Protein AF-A0A0S8BZK3-F1 (afdb_monomer)

pLDDT: mean 77.51, std 23.31, range [38.66, 98.81]

Nearest PDB structures (foldseek):
  3zpj-assembly1_A  TM=8.316E-01  e=1.221E-01  Thermococcus onnurineus NA1
  7fik-assembly1_e  TM=7.395E-01  e=6.618E-02  Xenopus laevis
  7wb4-assembly1_e  TM=7.304E-01  e=8.990E-02  Xenopus laevis
  7tdz-assembly1_a  TM=7.068E-01  e=1.048E-01  Xenopus laevis
  9hcj-assembly1_R0  TM=5.737E-01  e=2.626E-01  Dictyostelium discoideum

Sequence (171 aa):
MARPRFLVAWILGFAVAAGLSAPPVGSQDLRARTPDPAVAAATSQAIRARYEAAAKISSTAQRDKEYGTLVGYASGAGDFELAMEIAARISAAGTRDTCYARIVYQAMKLGDIAAADRAAEKISSVILRDEQFKKIGDSCPSNTTTEGAASVLGLDGGKPKGPVHRSDRER

Solvent-accessible surface area (backbone atoms only — not comparable to full-atom values): 10778 Å² total; per-residue (Å²): 140,80,88,80,92,87,87,81,88,84,86,81,87,81,90,80,77,94,72,87,74,73,74,81,86,64,80,77,71,88,68,78,83,69,73,54,68,71,57,46,52,52,49,52,50,53,50,50,56,50,49,62,56,41,69,70,47,84,51,62,69,61,26,35,54,49,37,52,50,49,25,53,53,29,23,73,69,66,40,51,68,62,15,50,58,41,28,71,70,33,80,54,62,72,60,23,30,52,39,24,54,50,38,22,54,39,23,51,74,72,65,37,54,69,57,16,52,60,27,31,72,68,29,78,52,62,70,64,22,54,55,44,50,49,54,54,57,75,69,51,81,79,80,73,70,80,76,67,73,72,72,78,68,75,80,70,82,77,73,83,79,77,86,84,82,84,74,86,81,92,131

Mean predicted aligned error: 16.24 Å

Foldseek 3Di:
DDDDDDDDDDDDDDDDDDDPPPDPPPPPPPPDPQPDVVVLVVQLVVLVVQLVVLVPDPDLVSSLVSLLVSLLSCLQSVNLVSSLVSLVPRPDLVSSLVSLLSSLVSCLVVVNLVSNLVSLVPRPDPVSSVVSVVVSVVSDPPPPPVPPPVPPPPPPDDDDDDDDDDDDDDD

Structure (mmCIF, N/CA/C/O backbone):
data_AF-A0A0S8BZK3-F1
#
_entry.id   AF-A0A0S8BZK3-F1
#
loop_
_atom_site.group_PDB
_atom_site.id
_atom_site.type_symbol
_atom_site.label_atom_id
_atom_site.label_alt_id
_atom_site.label_comp_id
_atom_site.label_asym_id
_atom_site.label_entity_id
_atom_site.label_seq_id
_atom_site.pdbx_PDB_ins_code
_atom_site.Cartn_x
_atom_site.Cartn_y
_atom_site.Cartn_z
_atom_site.occupancy
_atom_site.B_iso_or_equiv
_atom_site.auth_seq_id
_atom_site.auth_comp_id
_atom_site.auth_asym_id
_atom_site.auth_atom_id
_atom_site.pdbx_PDB_model_num
ATOM 1 N N . MET A 1 1 ? -20.163 14.407 58.711 1.00 40.81 1 MET A N 1
ATOM 2 C CA . MET A 1 1 ? -20.166 13.079 59.370 1.00 40.81 1 MET A CA 1
ATOM 3 C C . MET A 1 1 ? -20.079 12.037 58.264 1.00 40.81 1 MET A C 1
ATOM 5 O O . MET A 1 1 ? -20.777 12.217 57.285 1.00 40.81 1 MET A O 1
ATOM 9 N N . ALA A 1 2 ? -19.304 10.965 58.257 1.00 43.72 2 ALA A N 1
ATOM 10 C CA . ALA A 1 2 ? -18.112 10.499 58.954 1.00 43.72 2 ALA A CA 1
ATOM 11 C C . ALA A 1 2 ? -17.677 9.273 58.117 1.00 43.72 2 ALA A C 1
ATOM 13 O O . ALA A 1 2 ? -18.527 8.472 57.735 1.00 43.72 2 ALA A O 1
ATOM 14 N N . ARG A 1 3 ? -16.392 9.135 57.772 1.00 47.91 3 ARG A N 1
ATOM 15 C CA . ARG A 1 3 ? -15.858 7.885 57.196 1.00 47.91 3 ARG A CA 1
ATOM 16 C C . ARG A 1 3 ? -15.645 6.863 58.320 1.00 47.91 3 ARG A C 1
ATOM 18 O O . ARG A 1 3 ? -15.242 7.269 59.408 1.00 47.91 3 ARG A O 1
ATOM 25 N N . PRO A 1 4 ? -15.727 5.563 58.009 1.00 51.53 4 PRO A N 1
ATOM 26 C CA . PRO A 1 4 ? -14.621 4.654 58.340 1.00 51.53 4 PRO A CA 1
ATOM 27 C C . PRO A 1 4 ? -14.265 3.799 57.104 1.00 51.53 4 PRO A C 1
ATOM 29 O O . PRO A 1 4 ? -15.147 3.351 56.385 1.00 51.53 4 PRO A O 1
ATOM 32 N N . ARG A 1 5 ? -13.015 3.699 56.630 1.00 50.47 5 ARG A N 1
ATOM 33 C CA . ARG A 1 5 ? -11.814 3.077 57.227 1.00 50.47 5 ARG A CA 1
ATOM 34 C C . ARG A 1 5 ? -12.056 1.638 57.694 1.00 50.47 5 ARG A C 1
ATOM 36 O O . ARG A 1 5 ? -12.407 1.430 58.845 1.00 50.47 5 ARG A O 1
ATOM 43 N N . PHE A 1 6 ? -11.735 0.676 56.827 1.00 48.28 6 PHE A N 1
ATOM 44 C CA . PHE A 1 6 ? -11.241 -0.630 57.255 1.00 48.28 6 PHE A CA 1
ATOM 45 C C . PHE A 1 6 ? -9.877 -0.893 56.623 1.00 48.28 6 PHE A C 1
ATOM 47 O O . PHE A 1 6 ? -9.682 -0.783 55.415 1.00 48.28 6 PHE A O 1
ATOM 54 N N . LEU A 1 7 ? -8.940 -1.169 57.517 1.00 45.16 7 LEU A N 1
ATOM 55 C CA . LEU A 1 7 ? -7.556 -1.542 57.323 1.00 45.16 7 LEU A CA 1
ATOM 56 C C . LEU A 1 7 ? -7.446 -2.916 57.971 1.00 45.16 7 LEU A C 1
ATOM 58 O O . LEU A 1 7 ? -7.642 -2.987 59.176 1.00 45.16 7 LEU A O 1
ATOM 62 N N . VAL A 1 8 ? -7.157 -3.970 57.209 1.00 45.72 8 VAL A N 1
ATOM 63 C CA . VAL A 1 8 ? -6.516 -5.188 57.726 1.00 45.72 8 VAL A CA 1
ATOM 64 C C . VAL A 1 8 ? -5.674 -5.774 56.597 1.00 45.72 8 VAL A C 1
ATOM 66 O O . VAL A 1 8 ? -6.187 -6.295 55.612 1.00 45.72 8 VAL A O 1
ATOM 69 N N . ALA A 1 9 ? -4.363 -5.633 56.755 1.00 47.22 9 ALA A N 1
ATOM 70 C CA . ALA A 1 9 ? -3.359 -6.446 56.095 1.00 47.22 9 ALA A CA 1
ATOM 71 C C . ALA A 1 9 ? -3.335 -7.834 56.743 1.00 47.22 9 ALA A C 1
ATOM 73 O O . ALA A 1 9 ? -3.475 -7.897 57.958 1.00 47.22 9 ALA A O 1
ATOM 74 N N . TRP A 1 10 ? -3.059 -8.896 55.984 1.00 40.00 10 TRP A N 1
ATOM 75 C CA . TRP A 1 10 ? -2.214 -9.995 56.459 1.00 40.00 10 TRP A CA 1
ATOM 76 C C . TRP A 1 10 ? -1.460 -10.634 55.292 1.00 40.00 10 TRP A C 1
ATOM 78 O O . TRP A 1 10 ? -1.967 -10.802 54.186 1.00 40.00 10 TRP A O 1
ATOM 88 N N . ILE A 1 11 ? -0.199 -10.899 55.598 1.00 53.62 11 ILE A N 1
ATOM 89 C CA . ILE A 1 11 ? 0.894 -11.396 54.775 1.00 53.62 11 ILE A CA 1
ATOM 90 C C . ILE A 1 11 ? 0.790 -12.921 54.693 1.00 53.62 11 ILE A C 1
ATOM 92 O O . ILE A 1 11 ? 0.549 -13.560 55.715 1.00 53.62 11 ILE A O 1
ATOM 96 N N . LEU A 1 12 ? 1.098 -13.512 53.537 1.00 48.78 12 LEU A N 1
ATOM 97 C CA . LEU A 1 12 ? 1.715 -14.837 53.519 1.00 48.78 12 LEU A CA 1
ATOM 98 C C . LEU A 1 12 ? 2.740 -14.916 52.388 1.00 48.78 12 LEU A C 1
ATOM 100 O O . LEU A 1 12 ? 2.406 -14.850 51.207 1.00 48.78 12 LEU A O 1
ATOM 104 N N . GLY A 1 13 ? 4.006 -15.001 52.785 1.00 42.34 13 GLY A N 1
ATOM 105 C CA . GLY A 1 13 ? 5.108 -15.293 51.889 1.00 42.34 13 GLY A CA 1
ATOM 106 C C . GLY A 1 13 ? 5.123 -16.766 51.495 1.00 42.34 13 GLY A C 1
ATOM 107 O O . GLY A 1 13 ? 4.784 -17.640 52.288 1.00 42.34 13 GLY A O 1
ATOM 108 N N . PHE A 1 14 ? 5.598 -17.021 50.282 1.00 38.66 14 PHE A N 1
ATOM 109 C CA . PHE A 1 14 ? 6.211 -18.287 49.914 1.00 38.66 14 PHE A CA 1
ATOM 110 C C . PHE A 1 14 ? 7.503 -17.969 49.164 1.00 38.66 14 PHE A C 1
ATOM 112 O O . PHE A 1 14 ? 7.490 -17.490 48.033 1.00 38.66 14 PHE A O 1
ATOM 119 N N . ALA A 1 15 ? 8.623 -18.193 49.844 1.00 46.16 15 ALA A N 1
ATOM 120 C CA . ALA A 1 15 ? 9.924 -18.342 49.221 1.00 46.16 15 ALA A CA 1
ATOM 121 C C . ALA A 1 15 ? 10.088 -19.822 48.867 1.00 46.16 15 ALA A C 1
ATOM 123 O O . ALA A 1 15 ? 10.085 -20.649 49.775 1.00 46.16 15 ALA A O 1
ATOM 124 N N . VAL A 1 16 ? 10.250 -20.159 47.585 1.00 44.09 16 VAL A N 1
ATOM 125 C CA . VAL A 1 16 ? 10.751 -21.475 47.166 1.00 44.09 16 VAL A CA 1
ATOM 126 C C . VAL A 1 16 ? 11.687 -21.334 45.965 1.00 44.09 16 VAL A C 1
ATOM 128 O O . VAL A 1 16 ? 11.317 -20.818 44.916 1.00 44.09 16 VAL A O 1
ATOM 131 N N . ALA A 1 17 ? 12.883 -21.873 46.198 1.00 39.50 17 ALA A N 1
ATOM 132 C CA . ALA A 1 17 ? 13.856 -22.451 45.279 1.00 39.50 17 ALA A CA 1
ATOM 133 C C . ALA A 1 17 ? 14.549 -21.545 44.251 1.00 39.50 17 ALA A C 1
ATOM 135 O O . ALA A 1 17 ? 14.088 -21.300 43.139 1.00 39.50 17 ALA A O 1
ATOM 136 N N . ALA A 1 18 ? 15.788 -21.210 44.615 1.00 49.06 18 ALA A N 1
ATOM 137 C CA . ALA A 1 18 ? 16.891 -21.071 43.684 1.00 49.06 18 ALA A CA 1
ATOM 138 C C . ALA A 1 18 ? 16.928 -22.259 42.706 1.00 49.06 18 ALA A C 1
ATOM 140 O O . ALA A 1 18 ? 17.015 -23.419 43.106 1.00 49.06 18 ALA A O 1
ATOM 141 N N . GLY A 1 19 ? 16.874 -21.932 41.421 1.00 42.25 19 GLY A N 1
ATOM 142 C CA . GLY A 1 19 ? 16.958 -22.876 40.316 1.00 42.25 19 GLY A CA 1
ATOM 143 C C . GLY A 1 19 ? 17.076 -22.144 38.985 1.00 42.25 19 GLY A C 1
ATOM 144 O O . GLY A 1 19 ? 16.451 -22.547 38.011 1.00 42.25 19 GLY A O 1
ATOM 145 N N . LEU A 1 20 ? 17.839 -21.041 38.934 1.00 39.66 20 LEU A N 1
ATOM 146 C CA . LEU A 1 20 ? 18.256 -20.449 37.662 1.00 39.66 20 LEU A CA 1
ATOM 147 C C . LEU A 1 20 ? 19.293 -21.385 37.026 1.00 39.66 20 LEU A C 1
ATOM 149 O O . LEU A 1 20 ? 20.500 -21.180 37.126 1.00 39.66 20 LEU A O 1
ATOM 153 N N . SER A 1 21 ? 18.807 -22.439 36.374 1.00 44.31 21 SER A N 1
ATOM 154 C CA . SER A 1 21 ? 19.530 -23.021 35.253 1.00 44.31 21 SER A CA 1
ATOM 155 C C . SER A 1 21 ? 19.531 -21.954 34.162 1.00 44.31 21 SER A C 1
ATOM 157 O O . SER A 1 21 ? 18.500 -21.663 33.556 1.00 44.31 21 SER A O 1
ATOM 159 N N . ALA A 1 22 ? 20.670 -21.284 33.999 1.00 47.94 22 ALA A N 1
ATOM 160 C CA . ALA A 1 22 ? 20.896 -20.417 32.859 1.00 47.94 22 ALA A CA 1
ATOM 161 C C . ALA A 1 22 ? 20.701 -21.261 31.587 1.00 47.94 22 ALA A C 1
ATOM 163 O O . ALA A 1 22 ? 21.366 -22.296 31.461 1.00 47.94 22 ALA A O 1
ATOM 164 N N . PRO A 1 23 ? 19.819 -20.874 30.646 1.00 51.47 23 PRO A N 1
ATOM 165 C CA . PRO A 1 23 ? 19.847 -21.504 29.339 1.00 51.47 23 PRO A CA 1
ATOM 166 C C . PRO A 1 23 ? 21.239 -21.251 28.745 1.00 51.47 23 PRO A C 1
ATOM 168 O O . PRO A 1 23 ? 21.795 -20.164 28.955 1.00 51.47 23 PRO A O 1
ATOM 171 N N . PRO A 1 24 ? 21.835 -22.224 28.034 1.00 46.38 24 PRO A N 1
ATOM 172 C CA . PRO A 1 24 ? 23.081 -21.971 27.340 1.00 46.38 24 PRO A CA 1
ATOM 173 C C . PRO A 1 24 ? 22.866 -20.740 26.464 1.00 46.38 24 PRO A C 1
ATOM 175 O O . PRO A 1 24 ? 21.901 -20.673 25.699 1.00 46.38 24 PRO A O 1
ATOM 178 N N . VAL A 1 25 ? 23.750 -19.754 26.621 1.00 53.88 25 VAL A N 1
ATOM 179 C CA . VAL A 1 25 ? 23.914 -18.643 25.687 1.00 53.88 25 VAL A CA 1
ATOM 180 C C . VAL A 1 25 ? 24.397 -19.272 24.383 1.00 53.88 25 VAL A C 1
ATOM 182 O O . VAL A 1 25 ? 25.583 -19.315 24.075 1.00 53.88 25 VAL A O 1
ATOM 185 N N . GLY A 1 26 ? 23.452 -19.874 23.665 1.00 43.81 26 GLY A N 1
ATOM 186 C CA . GLY A 1 26 ? 23.592 -20.249 22.280 1.00 43.81 26 GLY A CA 1
ATOM 187 C C . GLY A 1 26 ? 23.663 -18.944 21.523 1.00 43.81 26 GLY A C 1
ATOM 188 O O . GLY A 1 26 ? 22.729 -18.143 21.581 1.00 43.81 26 GLY A O 1
ATOM 189 N N . SER A 1 27 ? 24.814 -18.713 20.904 1.00 47.38 27 SER A N 1
ATOM 190 C CA . SER A 1 27 ? 25.098 -17.626 19.983 1.00 47.38 27 SER A CA 1
ATOM 191 C C . SER A 1 27 ? 23.849 -17.305 19.170 1.00 47.38 27 SER A C 1
ATOM 193 O O . SER A 1 27 ? 23.454 -18.094 18.312 1.00 47.38 27 SER A O 1
ATOM 195 N N . GLN A 1 28 ? 23.184 -16.190 19.491 1.00 44.34 28 GLN A N 1
ATOM 196 C CA . GLN A 1 28 ? 22.074 -15.712 18.683 1.00 44.34 28 GLN A CA 1
ATOM 197 C C . GLN A 1 28 ? 22.666 -15.291 17.349 1.00 44.34 28 GLN A C 1
ATOM 199 O O . GLN A 1 28 ? 23.209 -14.199 17.190 1.00 44.34 28 GLN A O 1
ATOM 204 N N . ASP A 1 29 ? 22.605 -16.231 16.419 1.00 40.50 29 ASP A N 1
ATOM 205 C CA . ASP A 1 29 ? 22.745 -16.011 15.002 1.00 40.50 29 ASP A CA 1
ATOM 206 C C . ASP A 1 29 ? 21.752 -14.895 14.641 1.00 40.50 29 ASP A C 1
ATOM 208 O O . ASP A 1 29 ? 20.536 -15.077 14.661 1.00 40.50 29 ASP A O 1
ATOM 212 N N . LEU A 1 30 ? 22.273 -13.693 14.382 1.00 45.56 30 LEU A N 1
ATOM 213 C CA . LEU A 1 30 ? 21.538 -12.506 13.923 1.00 45.56 30 LEU A CA 1
ATOM 214 C C . LEU A 1 30 ? 20.988 -12.691 12.491 1.00 45.56 30 LEU A C 1
ATOM 216 O O . LEU A 1 30 ? 20.746 -11.723 11.769 1.00 45.56 30 LEU A O 1
ATOM 220 N N . ARG A 1 31 ? 20.791 -13.936 12.053 1.00 45.31 31 ARG A N 1
ATOM 221 C CA . ARG A 1 31 ? 20.152 -14.290 10.795 1.00 45.31 31 ARG A CA 1
ATOM 222 C C . ARG A 1 31 ? 18.641 -14.268 10.968 1.00 45.31 31 ARG A C 1
ATOM 224 O O . ARG A 1 31 ? 18.059 -15.141 11.597 1.00 45.31 31 ARG A O 1
ATOM 231 N N . ALA A 1 32 ? 18.032 -13.249 10.364 1.00 53.22 32 ALA A N 1
ATOM 232 C CA . ALA A 1 32 ? 16.654 -13.251 9.883 1.00 53.22 32 ALA A CA 1
ATOM 233 C C . ALA A 1 32 ? 15.642 -13.892 10.846 1.00 53.22 32 ALA A C 1
ATOM 235 O O . ALA A 1 32 ? 15.017 -14.903 10.531 1.00 53.22 32 ALA A O 1
ATOM 236 N N . ARG A 1 33 ? 15.444 -13.285 12.023 1.00 51.66 33 ARG A N 1
ATOM 237 C CA . ARG A 1 33 ? 14.284 -13.612 12.853 1.00 51.66 33 ARG A CA 1
ATOM 238 C C . ARG A 1 33 ? 13.041 -13.107 12.127 1.00 51.66 33 ARG A C 1
ATOM 240 O O . ARG A 1 33 ? 12.623 -11.966 12.316 1.00 51.66 33 ARG A O 1
ATOM 247 N N . THR A 1 34 ? 12.491 -13.942 11.251 1.00 59.16 34 THR A N 1
ATOM 248 C CA . THR A 1 34 ? 11.142 -13.760 10.724 1.00 59.16 34 THR A CA 1
ATOM 249 C C . THR A 1 34 ? 10.211 -13.559 11.919 1.00 59.16 34 THR A C 1
ATOM 251 O O . THR A 1 34 ? 10.342 -14.305 12.900 1.00 59.16 34 THR A O 1
ATOM 254 N N . PRO A 1 35 ? 9.325 -12.545 11.898 1.00 63.84 35 PRO A N 1
ATOM 255 C CA . PRO A 1 35 ? 8.347 -12.365 12.958 1.00 63.84 35 PRO A CA 1
ATOM 256 C C . PRO A 1 35 ? 7.614 -13.683 13.190 1.00 63.84 35 PRO A C 1
ATOM 258 O O . PRO A 1 35 ? 7.277 -14.377 12.230 1.00 63.84 35 PRO A O 1
ATOM 261 N N . ASP A 1 36 ? 7.393 -14.032 14.456 1.00 75.62 36 ASP A N 1
ATOM 262 C CA . ASP A 1 36 ? 6.535 -15.162 14.799 1.00 75.62 36 ASP A CA 1
ATOM 263 C C . ASP A 1 36 ? 5.203 -14.996 14.037 1.00 75.62 36 ASP A C 1
ATOM 265 O O . ASP A 1 36 ? 4.620 -13.905 14.088 1.00 75.62 36 ASP A O 1
ATOM 269 N N . PRO A 1 37 ? 4.729 -16.016 13.299 1.00 76.06 37 PRO A N 1
ATOM 270 C CA . PRO A 1 37 ? 3.507 -15.906 12.505 1.00 76.06 37 PRO A CA 1
ATOM 271 C C . PRO A 1 37 ? 2.299 -15.455 13.339 1.00 76.06 37 PRO A C 1
ATOM 273 O O . PRO A 1 37 ? 1.437 -14.739 12.824 1.00 76.06 37 PRO A O 1
ATOM 276 N N . ALA A 1 38 ? 2.252 -15.784 14.635 1.00 73.75 38 ALA A N 1
ATOM 277 C CA . ALA A 1 38 ? 1.213 -15.296 15.539 1.00 73.75 38 ALA A CA 1
ATOM 278 C C . ALA A 1 38 ? 1.311 -13.777 15.774 1.00 73.75 38 ALA A C 1
ATOM 280 O O . ALA A 1 38 ? 0.294 -13.083 15.817 1.00 73.75 38 ALA A O 1
ATOM 281 N N . VAL A 1 39 ? 2.530 -13.239 15.871 1.00 76.69 39 VAL A N 1
ATOM 282 C CA . VAL A 1 39 ? 2.781 -11.795 16.013 1.00 76.69 39 VAL A CA 1
ATOM 283 C C . VAL A 1 39 ? 2.451 -11.057 14.715 1.00 76.69 39 VAL A C 1
ATOM 285 O O . VAL A 1 39 ? 1.851 -9.982 14.766 1.00 76.69 39 VAL A O 1
ATOM 288 N N . ALA A 1 40 ? 2.776 -11.637 13.556 1.00 80.00 40 ALA A N 1
ATOM 289 C CA . ALA A 1 40 ? 2.399 -11.079 12.257 1.00 80.00 40 ALA A CA 1
ATOM 290 C C . ALA A 1 40 ? 0.868 -10.999 12.107 1.00 80.00 40 ALA A C 1
ATOM 292 O O . ALA A 1 40 ? 0.335 -9.926 11.830 1.00 80.00 40 ALA A O 1
ATOM 293 N N . ALA A 1 41 ? 0.147 -12.085 12.410 1.00 80.69 41 ALA A N 1
ATOM 294 C CA . ALA A 1 41 ? -1.316 -12.115 12.350 1.00 80.69 41 ALA A CA 1
ATOM 295 C C . ALA A 1 41 ? -1.975 -11.108 13.313 1.00 80.69 41 ALA A C 1
ATOM 297 O O . ALA A 1 41 ? -2.888 -10.377 12.918 1.00 80.69 41 ALA A O 1
ATOM 298 N N . ALA A 1 42 ? -1.485 -11.015 14.554 1.00 82.88 42 ALA A N 1
ATOM 299 C CA . ALA A 1 42 ? -1.964 -10.027 15.523 1.00 82.88 42 ALA A CA 1
ATOM 300 C C . ALA A 1 42 ? -1.708 -8.585 15.048 1.00 82.88 42 ALA A C 1
ATOM 302 O O . ALA A 1 42 ? -2.558 -7.708 15.222 1.00 82.88 42 ALA A O 1
ATOM 303 N N . THR A 1 43 ? -0.566 -8.347 14.397 1.00 90.44 43 THR A N 1
ATOM 304 C CA . THR A 1 43 ? -0.224 -7.043 13.815 1.00 90.44 43 THR A CA 1
ATOM 305 C C . THR A 1 43 ? -1.186 -6.679 12.685 1.00 90.44 43 THR A C 1
ATOM 307 O O . THR A 1 43 ? -1.765 -5.591 12.704 1.00 90.44 43 THR A O 1
ATOM 310 N N . SER A 1 44 ? -1.441 -7.595 11.748 1.00 91.50 44 SER A N 1
ATOM 311 C CA . SER A 1 44 ? -2.405 -7.387 10.659 1.00 91.50 44 SER A CA 1
ATOM 312 C C . SER A 1 44 ? -3.820 -7.131 11.178 1.00 91.50 44 SER A C 1
ATOM 314 O O . SER A 1 44 ? -4.510 -6.232 10.692 1.00 91.50 44 SER A O 1
ATOM 316 N N . GLN A 1 45 ? -4.249 -7.855 12.215 1.00 94.06 45 GLN A N 1
ATOM 317 C CA . GLN A 1 45 ? -5.551 -7.636 12.846 1.00 94.06 45 GLN A CA 1
ATOM 318 C C . GLN A 1 45 ? -5.655 -6.242 13.482 1.00 94.06 45 GLN A C 1
ATOM 320 O O . GLN A 1 45 ? -6.659 -5.551 13.291 1.00 94.06 45 GLN A O 1
ATOM 325 N N . ALA A 1 46 ? -4.615 -5.793 14.189 1.00 96.12 46 ALA A N 1
ATOM 326 C CA . ALA A 1 46 ? -4.577 -4.452 14.770 1.00 96.12 46 ALA A CA 1
ATOM 327 C C . ALA A 1 46 ? -4.626 -3.353 13.692 1.00 96.12 46 ALA A C 1
ATOM 329 O O . ALA A 1 46 ? -5.332 -2.352 13.852 1.00 96.12 46 ALA A O 1
ATOM 330 N N . ILE A 1 47 ? -3.931 -3.554 12.568 1.00 97.12 47 ILE A N 1
ATOM 331 C CA . ILE A 1 47 ? -3.966 -2.633 11.423 1.00 97.12 47 ILE A CA 1
ATOM 332 C C . ILE A 1 47 ? -5.373 -2.575 10.817 1.00 97.12 47 ILE A C 1
ATOM 334 O O . ILE A 1 47 ? -5.867 -1.477 10.563 1.00 97.12 47 ILE A O 1
ATOM 338 N N . ARG A 1 48 ? -6.053 -3.717 10.643 1.00 97.56 48 ARG A N 1
ATOM 339 C CA . ARG A 1 48 ? -7.438 -3.762 10.133 1.00 97.56 48 ARG A CA 1
ATOM 340 C C . ARG A 1 48 ? -8.414 -3.013 11.039 1.00 97.56 48 ARG A C 1
ATOM 342 O O . ARG A 1 48 ? -9.183 -2.191 10.549 1.00 97.56 48 ARG A O 1
ATOM 349 N N . ALA A 1 49 ? -8.321 -3.205 12.353 1.00 96.94 49 ALA A N 1
ATOM 350 C CA . ALA A 1 49 ? -9.152 -2.465 13.304 1.00 96.94 49 ALA A CA 1
ATOM 351 C C . ALA A 1 49 ? -8.933 -0.943 13.194 1.00 96.94 49 ALA A C 1
ATOM 353 O O . ALA A 1 49 ? -9.883 -0.155 13.221 1.00 96.94 49 ALA A O 1
ATOM 354 N N . ARG A 1 50 ? -7.679 -0.508 13.012 1.00 97.56 50 ARG A N 1
ATOM 355 C CA . ARG A 1 50 ? -7.357 0.912 12.814 1.00 97.56 50 ARG A CA 1
ATOM 356 C C . ARG A 1 50 ? -7.824 1.434 11.453 1.00 97.56 50 ARG A C 1
ATOM 358 O O . ARG A 1 50 ? -8.286 2.569 11.379 1.00 97.56 50 ARG A O 1
ATOM 365 N N . TYR A 1 51 ? -7.765 0.617 10.405 1.00 97.75 51 TYR A N 1
ATOM 366 C CA . TYR A 1 51 ? -8.330 0.937 9.094 1.00 97.75 51 TYR A CA 1
ATOM 367 C C . TYR A 1 51 ? -9.849 1.174 9.169 1.00 97.75 51 TYR A C 1
ATOM 369 O O . TYR A 1 51 ? -10.335 2.185 8.656 1.00 97.75 51 TYR A O 1
ATOM 377 N N . GLU A 1 52 ? -10.593 0.322 9.877 1.00 97.62 52 GLU A N 1
ATOM 378 C CA . GLU A 1 52 ? -12.036 0.503 10.096 1.00 97.62 52 GLU A CA 1
ATOM 379 C C . GLU A 1 52 ? -12.358 1.780 10.885 1.00 97.62 52 GLU A C 1
ATOM 381 O O . GLU A 1 52 ? -13.340 2.469 10.598 1.00 97.62 52 GLU A O 1
ATOM 386 N N . ALA A 1 53 ? -11.526 2.131 11.869 1.00 97.19 53 ALA A N 1
ATOM 387 C CA . ALA A 1 53 ? -11.656 3.394 12.589 1.00 97.19 53 ALA A CA 1
ATOM 388 C C . ALA A 1 53 ? -11.369 4.598 11.674 1.00 97.19 53 ALA A C 1
ATOM 390 O O . ALA A 1 53 ? -12.137 5.562 11.664 1.00 97.19 53 ALA A O 1
ATOM 391 N N . ALA A 1 54 ? -10.312 4.524 10.862 1.00 97.12 54 ALA A N 1
ATOM 392 C CA . ALA A 1 54 ? -9.940 5.564 9.906 1.00 97.12 54 ALA A CA 1
ATOM 393 C C . ALA A 1 54 ? -11.021 5.789 8.837 1.00 97.12 54 ALA A C 1
ATOM 395 O O . ALA A 1 54 ? -11.267 6.928 8.442 1.00 97.12 54 ALA A O 1
ATOM 396 N N . ALA A 1 55 ? -11.732 4.737 8.419 1.00 96.88 55 ALA A N 1
ATOM 397 C CA . ALA A 1 55 ? -12.838 4.840 7.466 1.00 96.88 55 ALA A CA 1
ATOM 398 C C . ALA A 1 55 ? -13.992 5.741 7.950 1.00 96.88 55 ALA A C 1
ATOM 400 O O . ALA A 1 55 ? -14.742 6.265 7.128 1.00 96.88 55 ALA A O 1
ATOM 401 N N . LYS A 1 56 ? -14.108 5.971 9.265 1.00 97.50 56 LYS A N 1
ATOM 402 C CA . LYS A 1 56 ? -15.119 6.852 9.875 1.00 97.50 56 LYS A CA 1
ATOM 403 C C . LYS A 1 56 ? -14.709 8.332 9.884 1.00 97.50 56 LYS A C 1
ATOM 405 O O . LYS A 1 56 ? -15.508 9.178 10.279 1.00 97.50 56 LYS A O 1
ATOM 410 N N . ILE A 1 57 ? -13.483 8.668 9.467 1.00 97.50 57 ILE A N 1
ATOM 411 C CA . ILE A 1 57 ? -13.012 10.055 9.365 1.00 97.50 57 ILE A CA 1
ATOM 412 C C . ILE A 1 57 ? -13.757 10.761 8.222 1.00 97.50 57 ILE A C 1
ATOM 414 O O . ILE A 1 57 ? -13.721 10.320 7.072 1.00 97.50 57 ILE A O 1
ATOM 418 N N . SER A 1 58 ? -14.402 11.888 8.538 1.00 97.50 58 SER A N 1
ATOM 419 C CA . SER A 1 58 ? -15.211 12.662 7.585 1.00 97.50 58 SER A CA 1
ATOM 420 C C . SER A 1 58 ? -14.374 13.394 6.535 1.00 97.50 58 SER A C 1
ATOM 422 O O . SER A 1 58 ? -14.750 13.456 5.367 1.00 97.50 58 SER A O 1
ATOM 424 N N . SER A 1 59 ? -13.223 13.940 6.933 1.00 97.94 59 SER A N 1
ATOM 425 C CA . SER A 1 59 ? -12.308 14.611 6.012 1.00 97.94 59 SER A CA 1
ATOM 426 C C . SER A 1 59 ? -11.563 13.591 5.155 1.00 97.94 59 SER A C 1
ATOM 428 O O . SER A 1 59 ? -10.726 12.843 5.660 1.00 97.94 59 SER A O 1
ATOM 430 N N . THR A 1 60 ? -11.810 13.611 3.845 1.00 97.19 60 THR A N 1
ATOM 431 C CA . THR A 1 60 ? -11.121 12.750 2.872 1.00 97.19 60 THR A CA 1
ATOM 432 C C . THR A 1 60 ? -9.603 12.897 2.942 1.00 97.19 60 THR A C 1
ATOM 434 O O . THR A 1 60 ? -8.902 11.895 2.978 1.00 97.19 60 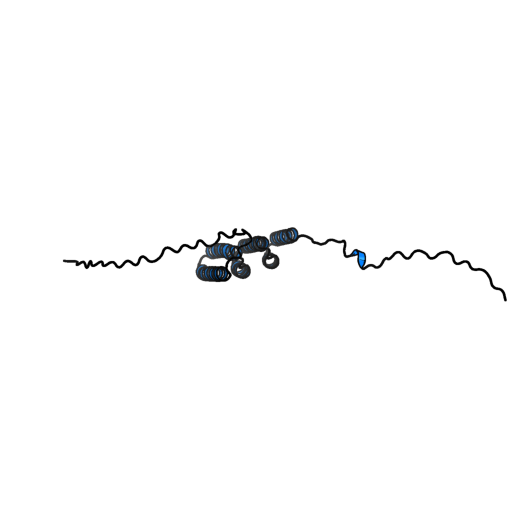THR A O 1
ATOM 437 N N . ALA A 1 61 ? -9.084 14.125 3.032 1.00 96.56 61 ALA A N 1
ATOM 438 C CA . ALA A 1 61 ? -7.641 14.355 3.102 1.00 96.56 61 ALA A CA 1
ATOM 439 C C . ALA A 1 61 ? -7.023 13.750 4.374 1.00 96.56 61 ALA A C 1
ATOM 441 O O . ALA A 1 61 ? -5.954 13.141 4.327 1.00 96.56 61 ALA A O 1
ATOM 442 N N . GLN A 1 62 ? -7.713 13.878 5.511 1.00 97.56 62 GLN A N 1
ATOM 443 C CA . GLN A 1 62 ? -7.235 13.322 6.774 1.00 97.56 62 GLN A CA 1
ATOM 444 C C . GLN A 1 62 ? -7.343 11.793 6.800 1.00 97.56 62 GLN A C 1
ATOM 446 O O . GLN A 1 62 ? -6.446 11.124 7.310 1.00 97.56 62 GLN A O 1
ATOM 451 N N . ARG A 1 63 ? -8.404 11.240 6.205 1.00 98.25 63 ARG A N 1
ATOM 452 C CA . ARG A 1 63 ? -8.577 9.797 6.021 1.00 98.25 63 ARG A CA 1
ATOM 453 C C . ARG A 1 63 ? -7.484 9.210 5.131 1.00 98.25 63 ARG A C 1
ATOM 455 O O . ARG A 1 63 ? -6.857 8.233 5.517 1.00 98.25 63 ARG A O 1
ATOM 462 N N . ASP A 1 64 ? -7.208 9.827 3.986 1.00 97.69 64 ASP A N 1
ATOM 463 C CA . ASP A 1 64 ? -6.171 9.373 3.054 1.00 97.69 64 ASP A CA 1
ATOM 464 C C . ASP A 1 64 ? -4.772 9.434 3.687 1.00 97.69 64 ASP A C 1
ATOM 466 O O . ASP A 1 64 ? -3.955 8.531 3.493 1.00 97.69 64 ASP A O 1
ATOM 470 N N . LYS A 1 65 ? -4.501 10.457 4.509 1.00 97.25 65 LYS A N 1
ATOM 471 C CA . LYS A 1 65 ? -3.267 10.546 5.304 1.00 97.25 65 LYS A CA 1
ATOM 472 C C . LYS A 1 65 ? -3.140 9.386 6.298 1.00 97.25 65 LYS A C 1
ATOM 474 O O . LYS A 1 65 ? -2.058 8.813 6.455 1.00 97.25 65 LYS A O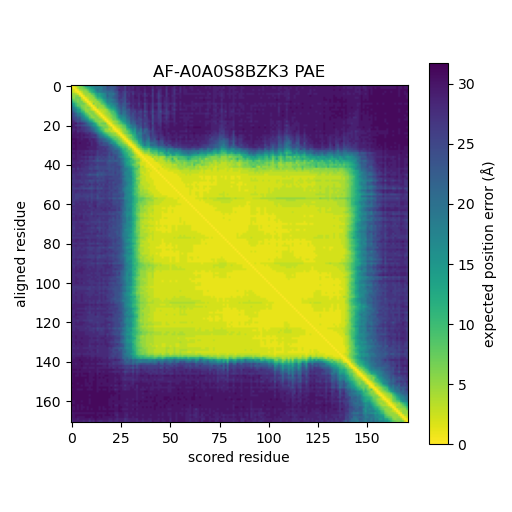 1
ATOM 479 N N . GLU A 1 66 ? -4.236 9.035 6.962 1.00 98.12 66 GLU A N 1
ATOM 480 C CA . GLU A 1 66 ? -4.273 7.907 7.890 1.00 98.12 66 GLU A CA 1
ATOM 481 C C . GLU A 1 66 ? -4.085 6.572 7.153 1.00 98.12 6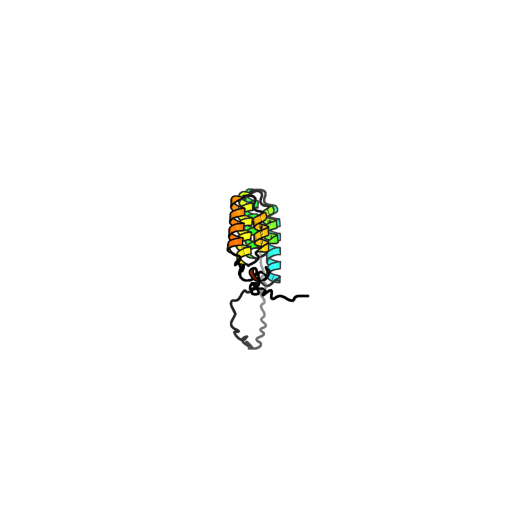6 GLU A C 1
ATOM 483 O O . GLU A 1 66 ? -3.269 5.748 7.565 1.00 98.12 66 GLU A O 1
ATOM 488 N N . TYR A 1 67 ? -4.733 6.392 6.000 1.00 98.56 67 TYR A N 1
ATOM 489 C CA . TYR A 1 67 ? -4.519 5.235 5.129 1.00 98.56 67 TYR A CA 1
ATOM 490 C C . TYR A 1 67 ? -3.060 5.106 4.690 1.00 98.56 67 TYR A C 1
ATOM 492 O O . TYR A 1 67 ? -2.488 4.028 4.829 1.00 98.56 67 TYR A O 1
ATOM 500 N N . GLY A 1 68 ? 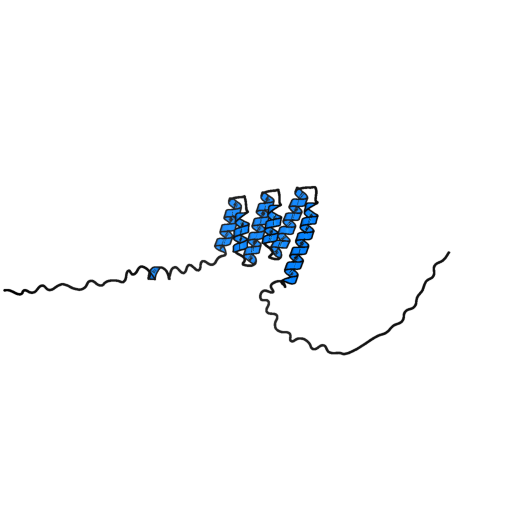-2.407 6.189 4.261 1.00 98.19 68 GLY A N 1
ATOM 501 C CA . GLY A 1 68 ? -0.981 6.151 3.913 1.00 98.19 68 GLY A CA 1
ATOM 502 C C . GLY A 1 68 ? -0.074 5.752 5.086 1.00 98.19 68 GLY A C 1
ATOM 503 O O . GLY A 1 68 ? 0.932 5.061 4.903 1.00 98.19 68 GLY A O 1
ATOM 504 N N . THR A 1 69 ? -0.453 6.124 6.313 1.00 98.12 69 THR A N 1
ATOM 505 C CA . THR A 1 69 ? 0.244 5.684 7.533 1.00 98.12 69 THR A CA 1
ATOM 506 C C . THR A 1 69 ? 0.080 4.177 7.742 1.00 98.12 69 THR A C 1
ATOM 508 O O . THR A 1 69 ? 1.068 3.477 7.975 1.00 98.12 69 THR A O 1
ATOM 511 N N . LEU A 1 70 ? -1.141 3.664 7.583 1.00 98.25 70 LEU A N 1
ATOM 512 C CA . LEU A 1 70 ? -1.457 2.241 7.718 1.00 98.25 70 LEU A CA 1
ATOM 513 C C . LEU A 1 70 ? -0.793 1.373 6.646 1.00 98.25 70 LEU A C 1
ATOM 515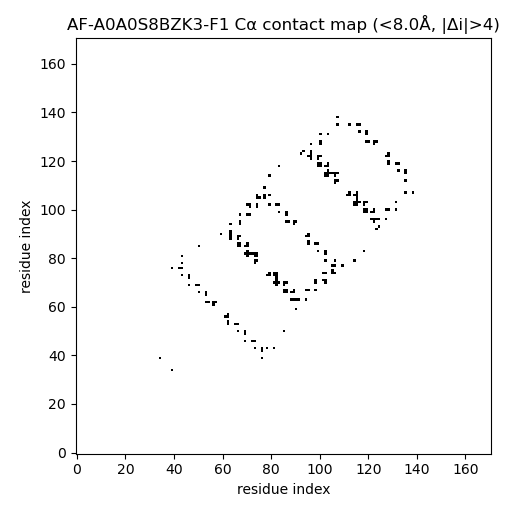 O O . LEU A 1 70 ? -0.274 0.312 6.983 1.00 98.25 70 LEU A O 1
ATOM 519 N N . VAL A 1 71 ? -0.717 1.844 5.396 1.00 98.56 71 VAL A N 1
ATOM 520 C CA . VAL A 1 71 ? 0.085 1.197 4.340 1.00 98.56 71 VAL A CA 1
ATOM 521 C C . VAL A 1 71 ? 1.529 1.031 4.806 1.00 98.56 71 VAL A C 1
ATOM 523 O O . VAL A 1 71 ? 2.137 -0.024 4.624 1.00 98.56 71 VAL A O 1
ATOM 526 N N . GLY A 1 72 ? 2.082 2.064 5.443 1.00 96.69 72 GLY A N 1
ATOM 527 C CA . GLY A 1 72 ? 3.428 2.031 5.997 1.00 96.69 72 GLY A CA 1
ATOM 528 C C . GLY A 1 72 ? 3.631 0.976 7.082 1.00 96.69 72 GLY A C 1
ATOM 529 O O . GLY A 1 72 ? 4.683 0.339 7.105 1.00 96.69 72 GLY A O 1
ATOM 530 N N . TYR A 1 73 ? 2.642 0.781 7.954 1.00 97.25 73 TYR A N 1
ATOM 531 C CA . TYR A 1 73 ? 2.685 -0.261 8.981 1.00 97.25 73 TYR A CA 1
ATOM 532 C C . TYR A 1 73 ? 2.523 -1.662 8.387 1.00 97.25 73 TYR A C 1
ATOM 534 O O . TYR A 1 73 ? 3.329 -2.533 8.699 1.00 97.25 73 TYR A O 1
ATOM 542 N N . ALA A 1 74 ? 1.552 -1.864 7.492 1.00 97.38 74 ALA A N 1
ATOM 543 C CA . ALA A 1 74 ? 1.298 -3.161 6.860 1.00 97.38 74 ALA A CA 1
ATOM 544 C C . ALA A 1 74 ? 2.499 -3.632 6.025 1.00 97.38 74 ALA A C 1
ATOM 546 O O . ALA A 1 74 ? 3.022 -4.720 6.250 1.00 97.38 74 ALA A O 1
ATOM 547 N N . SER A 1 75 ? 3.019 -2.768 5.147 1.00 97.00 75 SER A N 1
ATOM 548 C CA . SER A 1 75 ? 4.208 -3.080 4.338 1.00 97.00 75 SER A CA 1
ATOM 549 C C . SER A 1 75 ? 5.472 -3.269 5.180 1.00 97.00 75 SER A C 1
ATOM 551 O O . SER A 1 75 ? 6.308 -4.102 4.851 1.00 97.00 75 SER A O 1
ATOM 553 N N . GLY A 1 76 ? 5.618 -2.535 6.289 1.00 94.19 76 GLY A N 1
ATOM 554 C CA . GLY A 1 76 ? 6.724 -2.729 7.230 1.00 94.19 76 GLY A CA 1
ATOM 555 C C . GLY A 1 76 ? 6.657 -4.057 7.990 1.00 94.19 76 GLY A C 1
ATOM 556 O O . GLY A 1 76 ? 7.699 -4.590 8.360 1.00 94.19 76 GLY A O 1
ATOM 557 N N . ALA A 1 77 ? 5.453 -4.596 8.194 1.00 93.56 77 ALA A N 1
ATOM 558 C CA . ALA A 1 77 ? 5.224 -5.909 8.792 1.00 93.56 77 ALA A CA 1
ATOM 559 C C . ALA A 1 77 ? 5.302 -7.066 7.774 1.00 93.56 77 ALA A C 1
ATOM 561 O O . ALA A 1 77 ? 5.222 -8.223 8.176 1.00 93.56 77 ALA A O 1
ATOM 562 N N . GLY A 1 78 ? 5.455 -6.768 6.478 1.00 94.38 78 GLY A N 1
ATOM 563 C CA . GLY A 1 78 ? 5.461 -7.761 5.399 1.00 94.38 78 GLY A CA 1
ATOM 564 C C . GLY A 1 78 ? 4.071 -8.203 4.924 1.00 94.38 78 GLY A C 1
ATOM 565 O O . GLY A 1 78 ? 3.975 -9.080 4.074 1.00 94.38 78 GLY A O 1
ATOM 566 N N . ASP A 1 79 ? 2.989 -7.594 5.421 1.00 96.69 79 ASP A N 1
ATOM 567 C CA . ASP A 1 79 ? 1.627 -7.858 4.940 1.00 96.69 79 ASP A CA 1
ATOM 568 C C . ASP A 1 79 ? 1.322 -6.969 3.725 1.00 96.69 79 ASP A C 1
ATOM 570 O O . ASP A 1 79 ? 0.659 -5.928 3.808 1.00 96.69 79 ASP A O 1
ATOM 574 N N . PHE A 1 80 ? 1.895 -7.347 2.582 1.00 97.12 80 PHE A N 1
ATOM 575 C CA . PHE A 1 80 ? 1.788 -6.574 1.346 1.00 97.12 80 PHE A CA 1
ATOM 576 C C . PHE A 1 80 ? 0.380 -6.584 0.751 1.00 97.12 80 PHE A C 1
ATOM 578 O O . PHE A 1 80 ? -0.023 -5.588 0.153 1.00 97.12 80 PHE A O 1
ATOM 585 N N . GLU A 1 81 ? -0.390 -7.652 0.960 1.00 97.62 81 GLU A N 1
ATOM 586 C CA . GLU A 1 81 ? -1.779 -7.722 0.498 1.00 97.62 81 GLU A CA 1
ATOM 587 C C . GLU A 1 81 ? -2.656 -6.713 1.244 1.00 97.62 81 GLU A C 1
ATOM 589 O O . GLU A 1 81 ? -3.339 -5.903 0.611 1.00 97.62 81 GLU A O 1
ATOM 594 N N . LEU A 1 82 ? -2.558 -6.661 2.579 1.00 97.56 82 LEU A N 1
ATOM 595 C CA . LEU A 1 82 ? -3.260 -5.643 3.362 1.00 97.56 82 LEU A CA 1
ATOM 596 C C . LEU A 1 82 ? -2.790 -4.230 2.996 1.00 97.56 82 LEU A C 1
ATOM 598 O O . LEU A 1 82 ? -3.602 -3.310 2.881 1.00 97.56 82 LEU A O 1
ATOM 602 N N . ALA A 1 83 ? -1.486 -4.039 2.782 1.00 98.38 83 ALA A N 1
ATOM 603 C CA . ALA A 1 83 ? -0.948 -2.747 2.372 1.00 98.38 83 ALA A CA 1
ATOM 604 C C . ALA A 1 83 ? -1.540 -2.283 1.027 1.00 98.38 83 ALA A C 1
ATOM 606 O O . ALA A 1 83 ? -1.941 -1.123 0.901 1.00 98.38 83 ALA A O 1
ATOM 607 N N . MET A 1 84 ? -1.639 -3.176 0.038 1.00 98.62 84 MET A N 1
ATOM 608 C CA . MET A 1 84 ? -2.227 -2.867 -1.269 1.00 98.62 84 MET A CA 1
ATOM 609 C C . MET A 1 84 ? -3.733 -2.604 -1.184 1.00 98.62 84 MET A C 1
ATOM 611 O O . MET A 1 84 ? -4.218 -1.682 -1.848 1.00 98.62 84 MET A O 1
ATOM 615 N N . GLU A 1 85 ? -4.458 -3.361 -0.355 1.00 98.38 85 GLU A N 1
ATOM 616 C CA . GLU A 1 85 ? -5.887 -3.148 -0.104 1.00 98.38 85 GLU A CA 1
ATOM 617 C C . GLU A 1 85 ? -6.142 -1.741 0.450 1.00 98.38 85 GLU A C 1
ATOM 619 O O . GLU A 1 85 ? -6.994 -1.013 -0.065 1.00 98.38 85 GLU A O 1
ATOM 624 N N . ILE A 1 86 ? -5.369 -1.324 1.456 1.00 98.50 86 ILE A N 1
ATOM 625 C CA . ILE A 1 86 ? -5.506 0.004 2.065 1.00 98.50 86 ILE A CA 1
ATOM 626 C C . ILE A 1 86 ? -5.100 1.099 1.070 1.00 98.50 86 ILE A C 1
ATOM 628 O O . ILE A 1 86 ? -5.811 2.097 0.936 1.00 98.50 86 ILE A O 1
ATOM 632 N N . ALA A 1 87 ? -4.000 0.917 0.330 1.00 98.56 87 ALA A N 1
ATOM 633 C CA . ALA A 1 87 ? -3.556 1.881 -0.678 1.00 98.56 87 ALA A CA 1
ATOM 634 C C . ALA A 1 87 ? -4.631 2.121 -1.753 1.00 98.56 87 ALA A C 1
ATOM 636 O O . ALA A 1 87 ? -4.870 3.266 -2.138 1.00 98.56 87 ALA A O 1
ATOM 637 N N . ALA A 1 88 ? -5.351 1.075 -2.174 1.00 98.44 88 ALA A N 1
ATOM 638 C CA . ALA A 1 88 ? -6.425 1.182 -3.163 1.00 98.44 88 ALA A CA 1
ATOM 639 C C . ALA A 1 88 ? -7.585 2.094 -2.718 1.00 98.44 88 ALA A C 1
ATOM 641 O O . ALA A 1 88 ? -8.334 2.596 -3.558 1.00 98.44 88 ALA A O 1
ATOM 642 N N . ARG A 1 89 ? -7.738 2.325 -1.408 1.00 98.19 89 ARG A N 1
ATOM 6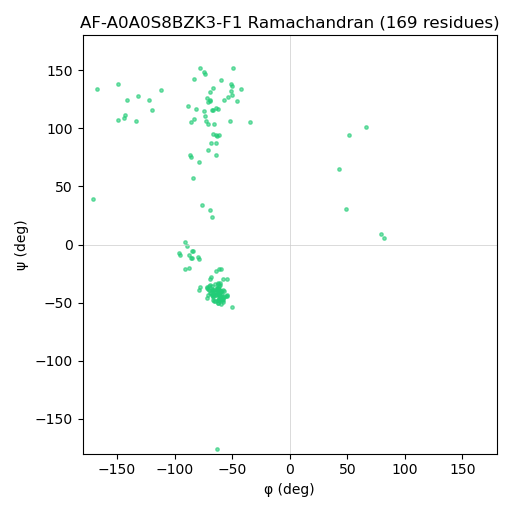43 C CA . ARG A 1 89 ? -8.802 3.155 -0.819 1.00 98.19 89 ARG A CA 1
ATOM 644 C C . ARG A 1 89 ? -8.445 4.636 -0.739 1.00 98.19 89 ARG A C 1
ATOM 646 O O . ARG A 1 89 ? -9.321 5.447 -0.445 1.00 98.19 89 ARG A O 1
ATOM 653 N N . ILE A 1 90 ? -7.191 4.991 -1.012 1.00 98.31 90 ILE A N 1
ATOM 654 C CA . ILE A 1 90 ? -6.736 6.380 -1.066 1.00 98.3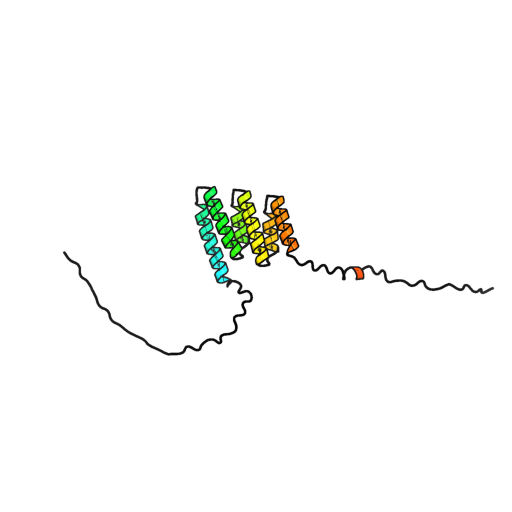1 90 ILE A CA 1
ATOM 655 C C . ILE A 1 90 ? -7.311 7.042 -2.321 1.00 98.31 90 ILE A C 1
ATOM 657 O O . ILE A 1 90 ? -7.144 6.553 -3.445 1.00 98.31 90 ILE A O 1
ATOM 661 N N . SER A 1 91 ? -7.994 8.168 -2.120 1.00 97.31 91 SER A N 1
ATOM 662 C CA . SER A 1 91 ? -8.674 8.898 -3.192 1.00 97.31 91 SER A CA 1
ATOM 663 C C . SER A 1 91 ? -7.711 9.734 -4.034 1.00 97.31 91 SER A C 1
ATOM 665 O O . SER A 1 91 ? -7.833 9.777 -5.260 1.00 97.31 91 SER A O 1
ATOM 667 N N . ALA A 1 92 ? -6.717 10.359 -3.399 1.00 96.12 92 ALA A N 1
ATOM 668 C CA . ALA A 1 92 ? -5.717 11.162 -4.089 1.00 96.12 92 ALA A CA 1
ATOM 669 C C . ALA A 1 92 ? -4.721 10.268 -4.848 1.00 96.12 92 ALA A C 1
ATOM 671 O O . ALA A 1 92 ? -3.885 9.598 -4.239 1.00 96.12 92 ALA A O 1
ATOM 672 N N . ALA A 1 93 ? -4.771 10.294 -6.184 1.00 96.75 93 ALA A N 1
ATOM 673 C CA . ALA A 1 93 ? -3.955 9.429 -7.042 1.00 96.75 93 ALA A CA 1
ATOM 674 C C . ALA A 1 93 ? -2.447 9.532 -6.751 1.00 96.75 93 ALA A C 1
ATOM 676 O O . ALA A 1 93 ? -1.792 8.509 -6.594 1.00 96.75 93 ALA A O 1
ATOM 677 N N . GLY A 1 94 ? -1.908 10.745 -6.579 1.00 96.56 94 GLY A N 1
ATOM 678 C CA . GLY A 1 94 ? -0.487 10.925 -6.249 1.00 96.56 94 GLY A CA 1
ATOM 679 C C . GLY A 1 94 ? -0.096 10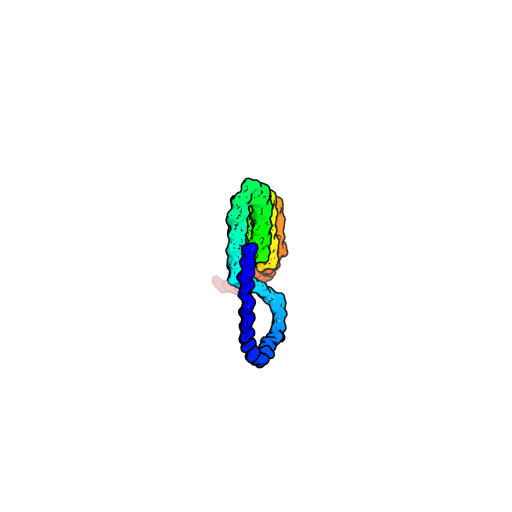.316 -4.895 1.00 96.56 94 GLY A C 1
ATOM 680 O O . GLY A 1 94 ? 0.958 9.693 -4.766 1.00 96.56 94 GLY A O 1
ATOM 681 N N . THR A 1 95 ? -0.964 10.429 -3.885 1.00 97.56 95 THR A N 1
ATOM 682 C CA . THR A 1 95 ? -0.749 9.806 -2.569 1.00 97.56 95 THR A CA 1
ATOM 683 C C . THR A 1 95 ? -0.833 8.286 -2.658 1.00 97.56 95 THR A C 1
ATOM 685 O O . THR A 1 95 ? 0.001 7.592 -2.075 1.00 97.56 95 THR A O 1
ATOM 688 N N . ARG A 1 96 ? -1.801 7.764 -3.417 1.00 98.62 96 ARG A N 1
ATOM 689 C CA . ARG A 1 96 ? -1.962 6.329 -3.665 1.00 98.62 96 ARG A CA 1
ATOM 690 C C . ARG A 1 96 ? -0.744 5.738 -4.375 1.00 98.62 96 ARG A C 1
ATOM 692 O O . ARG A 1 96 ? -0.196 4.745 -3.912 1.00 98.62 96 ARG A O 1
ATOM 699 N N . ASP A 1 97 ? -0.283 6.384 -5.437 1.00 98.50 97 ASP A N 1
ATOM 700 C CA . ASP A 1 97 ? 0.894 5.967 -6.199 1.00 98.50 97 ASP A CA 1
ATOM 701 C C . ASP A 1 97 ? 2.162 5.980 -5.330 1.00 98.50 97 ASP A C 1
ATOM 703 O O . ASP A 1 97 ? 2.948 5.033 -5.353 1.00 98.50 97 ASP A O 1
ATOM 707 N N . THR A 1 98 ? 2.318 6.997 -4.474 1.00 98.19 98 THR A N 1
ATOM 708 C CA . THR A 1 98 ? 3.405 7.049 -3.479 1.00 98.19 98 THR A CA 1
ATOM 709 C C . THR A 1 98 ? 3.322 5.881 -2.487 1.00 98.19 98 THR A C 1
ATOM 711 O O . THR A 1 98 ? 4.343 5.307 -2.105 1.00 98.19 98 THR A O 1
ATOM 714 N N . CYS A 1 99 ? 2.111 5.497 -2.074 1.00 98.62 99 CYS A N 1
ATOM 715 C CA . CYS A 1 99 ? 1.894 4.348 -1.196 1.00 98.62 99 CYS A CA 1
ATOM 716 C C . CYS A 1 99 ? 2.278 3.031 -1.880 1.00 98.62 99 CYS A C 1
ATOM 718 O O . CYS A 1 99 ? 2.984 2.229 -1.272 1.00 98.62 99 CYS A O 1
ATOM 720 N N . TYR A 1 100 ? 1.902 2.830 -3.145 1.00 98.81 100 TYR A N 1
ATOM 721 C CA . TYR A 1 100 ? 2.338 1.663 -3.916 1.00 98.81 100 TYR A CA 1
ATOM 722 C C . TYR A 1 100 ? 3.859 1.621 -4.103 1.00 98.81 100 TYR A C 1
ATOM 724 O O . TYR A 1 100 ? 4.464 0.583 -3.851 1.00 98.81 100 TYR A O 1
ATOM 732 N N . ALA A 1 101 ? 4.511 2.746 -4.412 1.00 98.44 101 ALA A N 1
ATOM 733 C CA . ALA A 1 101 ? 5.975 2.808 -4.493 1.00 98.44 101 ALA A CA 1
ATOM 734 C C . ALA A 1 101 ? 6.661 2.457 -3.154 1.00 98.44 101 ALA A C 1
ATOM 736 O O . ALA A 1 101 ? 7.712 1.814 -3.129 1.00 98.44 101 ALA A O 1
ATOM 737 N N . ARG A 1 102 ? 6.054 2.822 -2.017 1.00 98.38 102 ARG A N 1
ATOM 738 C CA . ARG A 1 102 ? 6.536 2.402 -0.691 1.00 98.38 102 ARG A CA 1
ATOM 739 C C . ARG A 1 102 ? 6.390 0.894 -0.472 1.00 98.38 102 ARG A C 1
ATOM 741 O O . ARG A 1 102 ? 7.280 0.297 0.132 1.00 98.38 102 ARG A O 1
ATOM 748 N N . ILE A 1 103 ? 5.297 0.292 -0.943 1.00 98.56 103 ILE A N 1
ATOM 749 C CA . ILE A 1 103 ? 5.096 -1.163 -0.890 1.00 98.56 103 ILE A CA 1
ATOM 750 C C . ILE A 1 103 ? 6.177 -1.865 -1.715 1.00 98.56 103 ILE A C 1
ATOM 752 O O . ILE A 1 103 ? 6.827 -2.752 -1.173 1.00 98.56 103 ILE A O 1
ATOM 756 N N . VAL A 1 104 ? 6.439 -1.408 -2.948 1.00 98.50 104 VAL A N 1
ATOM 757 C CA . VAL A 1 104 ? 7.532 -1.916 -3.804 1.00 98.50 104 VAL A CA 1
ATOM 758 C C . VAL A 1 104 ? 8.852 -1.942 -3.039 1.00 98.50 104 VAL A C 1
ATOM 760 O O . VAL A 1 104 ? 9.483 -2.988 -2.920 1.00 98.50 104 VAL A O 1
ATOM 763 N N . TYR A 1 105 ? 9.240 -0.805 -2.456 1.00 97.38 105 TYR A N 1
ATOM 764 C CA . TYR A 1 105 ? 10.492 -0.691 -1.711 1.00 97.38 105 TYR A CA 1
ATOM 765 C C . TYR A 1 105 ? 10.594 -1.699 -0.555 1.00 97.38 105 TYR A C 1
ATOM 767 O O . TYR A 1 105 ? 11.629 -2.343 -0.382 1.00 97.38 105 TYR A O 1
ATOM 775 N N . GLN A 1 106 ? 9.530 -1.855 0.237 1.00 97.81 106 GLN A N 1
ATOM 776 C CA . GLN A 1 106 ? 9.545 -2.785 1.369 1.00 97.81 106 GLN A CA 1
ATOM 777 C C . GLN A 1 106 ? 9.512 -4.249 0.923 1.00 97.81 106 GLN A C 1
ATOM 779 O O . GLN A 1 106 ? 10.203 -5.072 1.518 1.00 97.81 106 GLN A O 1
ATOM 784 N N . ALA A 1 107 ? 8.766 -4.562 -0.135 1.00 96.75 107 ALA A N 1
ATOM 785 C CA . ALA A 1 107 ? 8.711 -5.891 -0.732 1.00 96.75 107 ALA A CA 1
ATOM 786 C C . ALA A 1 107 ? 10.082 -6.324 -1.254 1.00 96.75 107 ALA A C 1
ATOM 788 O O . ALA A 1 107 ? 10.582 -7.375 -0.857 1.00 96.75 107 ALA A O 1
ATOM 789 N N . MET A 1 108 ? 10.764 -5.453 -2.002 1.00 96.44 108 MET A N 1
ATOM 790 C CA . MET A 1 108 ? 12.143 -5.685 -2.439 1.00 96.44 108 MET A CA 1
ATOM 791 C C . MET A 1 108 ? 13.099 -5.878 -1.256 1.00 96.44 108 MET A C 1
ATOM 793 O O . MET A 1 108 ? 13.929 -6.783 -1.272 1.00 96.44 108 MET A O 1
ATOM 797 N N . LYS A 1 109 ? 12.965 -5.068 -0.198 1.00 94.88 109 LYS A N 1
ATOM 798 C CA . LYS A 1 109 ? 13.798 -5.187 1.009 1.00 94.88 109 LYS A CA 1
ATOM 799 C C . LYS A 1 109 ? 13.617 -6.531 1.725 1.00 94.88 109 LYS A C 1
ATOM 801 O O . LYS A 1 109 ? 14.573 -7.026 2.317 1.00 94.88 109 LYS A O 1
ATOM 806 N N . LEU A 1 110 ? 12.413 -7.102 1.693 1.00 93.50 110 LEU A N 1
ATOM 807 C CA . LEU A 1 110 ? 12.119 -8.424 2.256 1.00 93.50 110 LEU A CA 1
ATOM 808 C C . LEU A 1 110 ? 12.331 -9.574 1.253 1.00 93.50 110 LEU A C 1
ATOM 810 O O . LEU A 1 110 ? 12.163 -10.731 1.628 1.00 93.50 110 LEU A O 1
ATOM 814 N N . GLY A 1 111 ? 12.726 -9.276 0.011 1.00 93.50 111 GLY A N 1
ATOM 815 C CA . GLY A 1 111 ? 12.953 -10.265 -1.045 1.00 93.50 111 GLY A CA 1
ATOM 816 C C . GLY A 1 111 ? 11.683 -10.785 -1.729 1.00 93.50 111 GLY A C 1
ATOM 817 O O . GLY A 1 111 ? 11.767 -11.724 -2.518 1.00 93.50 111 GLY A O 1
ATOM 818 N N . ASP A 1 112 ? 10.516 -10.189 -1.470 1.00 95.44 112 ASP A N 1
ATOM 819 C CA . ASP A 1 112 ? 9.256 -10.547 -2.131 1.00 95.44 112 ASP A CA 1
ATOM 820 C C . ASP A 1 112 ? 9.098 -9.764 -3.443 1.00 95.44 112 ASP A C 1
ATOM 822 O O . ASP A 1 112 ? 8.380 -8.766 -3.538 1.00 95.44 112 ASP A O 1
ATOM 826 N N . ILE A 1 113 ? 9.817 -10.212 -4.474 1.00 95.38 113 ILE A N 1
ATOM 827 C CA . ILE A 1 113 ? 9.790 -9.584 -5.803 1.00 95.38 113 ILE A CA 1
ATOM 828 C C . ILE A 1 113 ? 8.386 -9.639 -6.418 1.00 95.38 113 ILE A C 1
ATOM 830 O O . ILE A 1 113 ? 7.942 -8.668 -7.021 1.00 95.38 113 ILE A O 1
ATOM 834 N N . ALA A 1 114 ? 7.635 -10.718 -6.185 1.00 96.44 114 ALA A N 1
ATOM 835 C CA . ALA A 1 114 ? 6.285 -10.852 -6.718 1.00 96.44 114 ALA A CA 1
ATOM 836 C C . ALA A 1 114 ? 5.329 -9.799 -6.131 1.00 96.44 114 ALA A C 1
ATOM 838 O O . ALA A 1 114 ? 4.487 -9.258 -6.852 1.00 96.44 114 ALA A O 1
ATOM 839 N N . ALA A 1 115 ? 5.419 -9.507 -4.828 1.00 96.88 115 ALA A N 1
ATOM 840 C CA . ALA A 1 115 ? 4.650 -8.420 -4.223 1.00 96.88 115 ALA A CA 1
ATOM 841 C C . ALA A 1 115 ? 5.106 -7.043 -4.725 1.00 96.88 115 ALA A C 1
ATOM 843 O O . ALA A 1 115 ? 4.266 -6.160 -4.916 1.00 96.88 115 ALA A O 1
ATOM 844 N N . ALA A 1 116 ? 6.407 -6.866 -4.978 1.00 97.94 116 ALA A N 1
ATOM 845 C CA . ALA A 1 116 ? 6.934 -5.645 -5.579 1.00 97.94 116 ALA A CA 1
ATOM 846 C C . ALA A 1 116 ? 6.347 -5.412 -6.984 1.00 97.94 116 ALA A C 1
ATOM 848 O O . ALA A 1 116 ? 5.827 -4.328 -7.244 1.00 97.94 116 ALA A O 1
ATOM 849 N N . ASP A 1 117 ? 6.325 -6.433 -7.843 1.00 97.94 117 ASP A N 1
ATOM 850 C CA . ASP A 1 117 ? 5.736 -6.346 -9.186 1.00 97.94 117 ASP A CA 1
ATOM 851 C C . ASP A 1 117 ? 4.246 -5.989 -9.128 1.00 97.94 117 ASP A C 1
ATOM 853 O O . ASP A 1 117 ? 3.819 -4.997 -9.726 1.00 97.94 117 ASP A O 1
ATOM 857 N N . ARG A 1 118 ? 3.458 -6.720 -8.321 1.00 98.50 118 ARG A N 1
ATOM 858 C CA . ARG A 1 118 ? 2.018 -6.439 -8.150 1.00 98.50 118 ARG A CA 1
ATOM 859 C C . ARG A 1 118 ? 1.763 -5.010 -7.677 1.00 98.50 118 ARG A C 1
ATOM 861 O O . ARG A 1 118 ? 0.817 -4.376 -8.138 1.00 98.50 118 ARG A O 1
ATOM 868 N N . ALA A 1 119 ? 2.578 -4.492 -6.759 1.00 98.44 119 ALA A N 1
ATOM 869 C CA . ALA A 1 119 ? 2.435 -3.124 -6.272 1.00 98.44 119 ALA A CA 1
ATOM 870 C C . ALA A 1 119 ? 2.804 -2.090 -7.348 1.00 98.44 119 ALA A C 1
ATOM 872 O O . ALA A 1 119 ? 2.089 -1.097 -7.498 1.00 98.44 119 ALA A O 1
ATOM 873 N N . ALA A 1 120 ? 3.872 -2.324 -8.117 1.00 98.44 120 ALA A N 1
ATOM 874 C CA . ALA A 1 120 ? 4.282 -1.448 -9.212 1.00 98.44 120 ALA A CA 1
ATOM 875 C C . ALA A 1 120 ? 3.195 -1.350 -10.298 1.00 98.44 120 ALA A C 1
ATOM 877 O O . ALA A 1 120 ? 2.872 -0.248 -10.742 1.00 98.44 120 ALA A O 1
ATOM 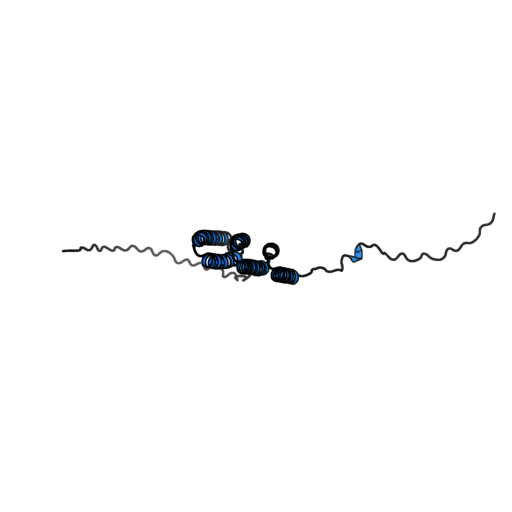878 N N . GLU A 1 121 ? 2.547 -2.463 -10.654 1.00 98.38 121 GLU A N 1
ATOM 879 C CA . GLU A 1 121 ? 1.437 -2.493 -11.622 1.00 98.38 121 GLU A CA 1
ATOM 880 C C . GLU A 1 121 ? 0.254 -1.591 -11.236 1.00 98.38 121 GLU A C 1
ATOM 882 O O . GLU A 1 121 ? -0.453 -1.080 -12.107 1.00 98.38 121 GLU A O 1
ATOM 887 N N . LYS A 1 122 ? 0.024 -1.368 -9.935 1.00 98.38 122 LYS A N 1
ATOM 888 C CA . LYS A 1 122 ? -1.081 -0.528 -9.441 1.00 98.38 122 LYS A CA 1
ATOM 889 C C . LYS A 1 122 ? -0.789 0.973 -9.512 1.00 98.38 122 LYS A C 1
ATOM 891 O O . LYS A 1 122 ? -1.712 1.767 -9.315 1.00 98.38 122 LYS A O 1
ATOM 896 N N . ILE A 1 123 ? 0.454 1.374 -9.789 1.00 98.56 123 ILE A N 1
ATOM 897 C CA . ILE A 1 123 ? 0.843 2.783 -9.917 1.00 98.56 123 ILE A CA 1
ATOM 898 C C . ILE A 1 123 ? 0.252 3.360 -11.208 1.00 98.56 123 ILE A C 1
ATOM 900 O O . ILE A 1 123 ? 0.503 2.866 -12.314 1.00 98.56 123 ILE A O 1
ATOM 904 N N . SER A 1 124 ? -0.530 4.432 -11.071 1.00 98.00 124 SER A N 1
ATOM 905 C CA . SER A 1 124 ? -1.199 5.076 -12.206 1.00 98.00 124 SER A CA 1
ATOM 906 C C . SER A 1 124 ? -0.261 5.959 -13.034 1.00 98.00 124 SER A C 1
ATOM 908 O O . SER A 1 124 ? -0.351 5.970 -14.263 1.00 98.00 124 SER A O 1
ATOM 910 N N . SER A 1 125 ? 0.675 6.653 -12.382 1.00 98.06 125 SER A N 1
ATOM 911 C CA . SER A 1 125 ? 1.727 7.433 -13.035 1.00 98.06 125 SER A CA 1
ATOM 912 C C . SER A 1 125 ? 2.700 6.529 -13.793 1.00 98.06 125 SER A C 1
ATOM 914 O O . SER A 1 125 ? 3.429 5.744 -13.191 1.00 98.06 125 SER A O 1
ATOM 916 N N . VAL A 1 126 ? 2.750 6.679 -15.120 1.00 98.06 126 VAL A N 1
ATOM 917 C CA . VAL A 1 126 ? 3.641 5.897 -15.995 1.00 98.06 126 VAL A CA 1
ATOM 918 C C . VAL A 1 126 ? 5.105 6.090 -15.604 1.00 98.06 126 VAL A C 1
ATOM 920 O O . VAL A 1 126 ? 5.810 5.111 -15.408 1.00 98.06 126 VAL A O 1
ATOM 923 N N . ILE A 1 127 ? 5.530 7.341 -15.396 1.00 97.75 127 ILE A N 1
ATOM 924 C CA . ILE A 1 127 ? 6.915 7.670 -15.030 1.00 97.75 127 ILE A CA 1
ATOM 925 C C . ILE A 1 127 ? 7.303 6.956 -13.731 1.00 97.75 127 ILE A C 1
ATOM 927 O O . ILE A 1 127 ? 8.319 6.271 -13.673 1.00 97.75 127 ILE A O 1
ATOM 931 N N . LEU A 1 128 ? 6.463 7.061 -12.697 1.00 97.88 128 LEU A N 1
ATOM 932 C CA . LEU A 1 128 ? 6.769 6.460 -11.400 1.00 97.88 128 LEU A CA 1
ATOM 933 C C . LEU A 1 128 ? 6.729 4.927 -11.446 1.00 97.88 128 LEU A C 1
ATOM 935 O O . LEU A 1 128 ? 7.499 4.269 -10.741 1.00 97.88 128 LEU A O 1
ATOM 939 N N . ARG A 1 129 ? 5.829 4.359 -12.254 1.00 98.44 129 ARG A N 1
ATOM 940 C CA . ARG A 1 129 ? 5.717 2.916 -12.461 1.00 98.44 129 ARG A CA 1
ATOM 941 C C . ARG A 1 129 ? 6.954 2.361 -13.158 1.00 98.44 129 ARG A C 1
ATOM 943 O O . ARG A 1 129 ? 7.537 1.404 -12.658 1.00 98.44 129 ARG A O 1
ATOM 950 N N . ASP A 1 130 ? 7.387 2.991 -14.244 1.00 98.00 130 ASP A N 1
ATOM 951 C CA . ASP A 1 130 ? 8.580 2.585 -14.992 1.00 98.00 130 ASP A CA 1
ATOM 952 C C . ASP A 1 130 ? 9.837 2.696 -14.115 1.00 98.00 130 ASP A C 1
ATOM 954 O O . ASP A 1 130 ? 10.680 1.800 -14.110 1.00 98.00 130 ASP A O 1
ATOM 958 N N . GLU A 1 131 ? 9.928 3.743 -13.287 1.00 97.56 131 GLU A N 1
ATOM 959 C CA . GLU A 1 131 ? 10.980 3.862 -12.272 1.00 97.56 131 GLU A CA 1
ATOM 960 C C . GLU A 1 131 ? 10.966 2.709 -11.260 1.00 97.56 131 GLU A C 1
ATOM 962 O O . GLU A 1 131 ? 12.033 2.244 -10.855 1.00 97.56 131 GLU A O 1
ATOM 967 N N . GLN A 1 132 ? 9.789 2.247 -10.820 1.00 98.12 132 GLN A N 1
ATOM 968 C CA . GLN A 1 132 ? 9.703 1.122 -9.885 1.00 98.12 132 GLN A CA 1
ATOM 969 C C . GLN A 1 132 ? 10.081 -0.196 -10.563 1.00 98.12 132 GLN A C 1
ATOM 971 O O . GLN A 1 132 ? 10.875 -0.943 -9.996 1.00 98.12 132 GLN A O 1
ATOM 976 N N . PHE A 1 133 ? 9.605 -0.458 -11.783 1.00 98.00 133 PHE A N 1
ATOM 977 C CA . PHE A 1 133 ? 9.996 -1.659 -12.528 1.00 98.00 133 PHE A CA 1
ATOM 978 C C . PHE A 1 133 ? 11.489 -1.697 -12.831 1.00 98.00 133 PHE A C 1
ATOM 980 O O . PHE A 1 133 ? 12.109 -2.751 -12.700 1.00 98.00 133 PHE A O 1
ATOM 987 N N . LYS A 1 134 ? 12.094 -0.549 -13.153 1.00 96.38 134 LYS A N 1
ATOM 988 C CA . LYS A 1 134 ? 13.547 -0.458 -13.309 1.00 96.38 134 LYS A CA 1
ATOM 989 C C . LYS A 1 134 ? 14.273 -0.892 -12.034 1.00 96.38 134 LYS A C 1
ATOM 991 O O . LYS A 1 134 ? 15.165 -1.726 -12.108 1.00 96.38 134 LYS A O 1
ATOM 996 N N . LYS A 1 135 ? 13.862 -0.388 -10.864 1.00 95.56 135 LYS A N 1
ATOM 997 C CA . LYS A 1 135 ? 14.465 -0.783 -9.576 1.00 95.56 135 LYS A CA 1
ATOM 998 C C . LYS A 1 135 ? 14.313 -2.276 -9.300 1.00 95.56 135 LYS A C 1
ATOM 1000 O O . LYS A 1 135 ? 15.253 -2.888 -8.803 1.00 95.56 135 LYS A O 1
ATOM 1005 N N . ILE A 1 136 ? 13.146 -2.847 -9.601 1.00 95.25 136 ILE A N 1
ATOM 1006 C CA . ILE A 1 136 ? 12.901 -4.283 -9.434 1.00 95.25 136 ILE A CA 1
ATOM 1007 C C . ILE A 1 136 ? 13.855 -5.080 -10.333 1.00 95.25 136 ILE A C 1
ATOM 1009 O O . ILE A 1 136 ? 14.578 -5.940 -9.829 1.00 95.25 136 ILE A O 1
ATOM 1013 N N . GLY A 1 137 ? 13.939 -4.731 -11.621 1.00 93.69 137 GLY A N 1
ATOM 1014 C CA . GLY A 1 137 ? 14.852 -5.363 -12.576 1.00 93.69 137 GLY A CA 1
ATOM 1015 C C . GLY A 1 137 ? 16.322 -5.259 -12.165 1.00 93.69 137 GLY A C 1
ATOM 1016 O O . GLY A 1 137 ? 17.024 -6.265 -12.176 1.00 93.69 137 GLY A O 1
ATOM 1017 N N . ASP A 1 138 ? 16.760 -4.080 -11.713 1.00 90.94 138 ASP A N 1
ATOM 1018 C CA . ASP A 1 138 ? 18.129 -3.839 -11.233 1.00 90.94 138 ASP A CA 1
ATOM 1019 C C . ASP A 1 138 ? 18.462 -4.653 -9.961 1.00 90.94 138 ASP A C 1
ATOM 1021 O O . ASP A 1 138 ? 19.633 -4.892 -9.661 1.00 90.94 138 ASP A O 1
ATOM 1025 N N . SER A 1 139 ? 17.448 -5.081 -9.197 1.00 85.00 139 SER A N 1
ATOM 1026 C CA . SER A 1 139 ? 17.626 -5.872 -7.970 1.00 85.00 139 SER A CA 1
ATOM 1027 C C . SER A 1 139 ? 17.696 -7.383 -8.199 1.00 85.00 139 SER A C 1
ATOM 1029 O O . SER A 1 139 ? 18.219 -8.103 -7.345 1.00 85.00 139 SER A O 1
ATOM 1031 N N . CYS A 1 140 ? 17.199 -7.879 -9.335 1.00 70.00 140 CYS A N 1
ATOM 1032 C CA . CYS A 1 140 ? 17.320 -9.284 -9.695 1.00 70.00 140 CYS A CA 1
ATOM 1033 C C . CYS A 1 140 ? 18.714 -9.532 -10.291 1.00 70.00 140 CYS A C 1
ATOM 1035 O O . CYS A 1 140 ? 19.018 -8.990 -11.355 1.00 70.00 140 CYS A O 1
ATOM 1037 N N . PRO A 1 141 ? 19.577 -10.361 -9.670 1.00 60.38 141 PRO A N 1
ATOM 1038 C CA . PRO A 1 141 ? 20.831 -10.734 -10.303 1.00 60.38 141 PRO A CA 1
ATOM 1039 C C . PRO A 1 141 ? 20.504 -11.483 -11.595 1.00 60.38 141 PRO A C 1
ATOM 1041 O O . PRO A 1 141 ? 19.891 -12.552 -11.567 1.00 60.38 141 PRO A O 1
ATOM 1044 N N . SER A 1 142 ? 20.902 -10.914 -12.730 1.00 57.72 142 SER A N 1
ATOM 1045 C CA . SER A 1 142 ? 20.842 -11.568 -14.029 1.00 57.72 142 SER A CA 1
ATOM 1046 C C . SER A 1 142 ? 21.772 -12.782 -14.013 1.00 57.72 142 SER A C 1
ATOM 1048 O O . SER A 1 142 ? 22.930 -12.723 -14.409 1.00 57.72 142 SER A O 1
ATOM 1050 N N . ASN A 1 143 ? 21.270 -13.935 -13.578 1.00 55.09 143 ASN A N 1
ATOM 1051 C CA . ASN A 1 143 ? 21.938 -15.217 -13.792 1.00 55.09 143 ASN A CA 1
ATOM 1052 C C . ASN A 1 143 ? 21.756 -15.705 -15.240 1.00 55.09 143 ASN A C 1
ATOM 1054 O O . ASN A 1 143 ? 21.697 -16.905 -15.499 1.00 55.09 143 ASN A O 1
ATOM 1058 N N . THR A 1 144 ? 21.708 -14.792 -16.210 1.00 47.28 144 THR A N 1
ATOM 1059 C CA . THR A 1 144 ? 21.932 -15.143 -17.606 1.00 47.28 144 THR A CA 1
ATOM 1060 C C . THR A 1 144 ? 23.436 -15.273 -17.815 1.00 47.28 144 THR A C 1
ATOM 1062 O O . THR A 1 144 ? 24.072 -14.446 -18.465 1.00 47.28 144 THR A O 1
ATOM 1065 N N . THR A 1 145 ? 24.010 -16.338 -17.252 1.00 44.16 145 THR A N 1
ATOM 1066 C CA . THR A 1 145 ? 25.179 -16.974 -17.849 1.00 44.16 145 THR A CA 1
ATOM 1067 C C . THR A 1 145 ? 24.728 -17.470 -19.218 1.00 44.16 145 THR A C 1
ATOM 1069 O O . THR A 1 145 ? 24.163 -18.551 -19.373 1.00 44.16 145 THR A O 1
ATOM 1072 N N . THR A 1 146 ? 24.967 -16.651 -20.233 1.00 49.56 146 THR A N 1
ATOM 1073 C CA . THR A 1 146 ? 24.794 -16.969 -21.652 1.00 49.56 146 THR A CA 1
ATOM 1074 C C . THR A 1 146 ? 25.831 -17.996 -22.143 1.00 49.56 146 THR A C 1
ATOM 1076 O O . THR A 1 146 ? 26.192 -17.981 -23.312 1.00 49.56 146 THR A O 1
ATOM 1079 N N . GLU A 1 147 ? 26.323 -18.902 -21.289 1.00 46.59 147 GLU A N 1
ATOM 1080 C CA . GLU A 1 147 ? 27.223 -19.999 -21.692 1.00 46.59 147 GLU A CA 1
ATOM 1081 C C . GLU A 1 147 ? 26.477 -21.316 -21.971 1.00 46.59 147 GLU A C 1
ATOM 1083 O O . GLU A 1 147 ? 27.053 -22.239 -22.537 1.00 46.59 147 GLU A O 1
ATOM 1088 N N . GLY A 1 148 ? 25.178 -21.416 -21.660 1.00 48.31 148 GLY A N 1
ATOM 1089 C CA . GLY A 1 148 ? 24.396 -22.640 -21.905 1.00 48.31 148 GLY A CA 1
ATOM 1090 C C . GLY A 1 148 ? 23.683 -22.720 -23.263 1.00 48.31 148 GLY A C 1
ATOM 1091 O O . GLY A 1 148 ? 23.350 -23.812 -23.718 1.00 48.31 148 GLY A O 1
ATOM 1092 N N . ALA A 1 149 ? 23.442 -21.592 -23.938 1.00 45.78 149 ALA A N 1
ATOM 1093 C CA . ALA A 1 149 ? 22.622 -21.567 -25.158 1.00 45.78 149 ALA A CA 1
ATOM 1094 C C . ALA A 1 149 ? 23.396 -21.901 -26.449 1.00 45.78 149 ALA A C 1
ATOM 1096 O O . ALA A 1 149 ? 22.779 -22.171 -27.477 1.00 45.78 149 ALA A O 1
ATOM 1097 N N . ALA A 1 150 ? 24.732 -21.944 -26.412 1.00 50.06 150 ALA A N 1
ATOM 1098 C CA . ALA A 1 150 ? 25.537 -22.309 -27.581 1.00 50.06 150 ALA A CA 1
ATOM 1099 C C . ALA A 1 150 ? 25.587 -23.829 -27.849 1.00 50.06 150 ALA A C 1
ATOM 1101 O O . ALA A 1 150 ? 26.008 -24.240 -28.926 1.00 50.06 150 ALA A O 1
ATOM 1102 N N . SER A 1 151 ? 25.138 -24.677 -26.914 1.00 48.94 151 SER A N 1
ATOM 1103 C CA . SER A 1 151 ? 25.256 -26.140 -27.057 1.00 48.94 151 SER A CA 1
ATOM 1104 C C . SER A 1 151 ? 24.109 -26.805 -27.835 1.00 48.94 151 SER A C 1
ATOM 1106 O O . SER A 1 151 ? 24.224 -27.962 -28.223 1.00 48.94 151 SER A O 1
ATOM 1108 N N . VAL A 1 152 ? 23.007 -26.097 -28.117 1.00 50.78 152 VAL A N 1
ATOM 1109 C CA . VAL A 1 152 ? 21.809 -26.703 -28.745 1.00 50.78 152 VAL A CA 1
ATOM 1110 C C . VAL A 1 152 ? 21.770 -26.523 -30.270 1.00 50.78 152 VAL A C 1
ATOM 1112 O O . VAL A 1 152 ? 20.933 -27.122 -30.937 1.00 50.78 152 VAL A O 1
ATOM 1115 N N . LEU A 1 153 ? 22.686 -25.743 -30.861 1.00 48.44 153 LEU A N 1
ATOM 1116 C CA . LEU A 1 153 ? 22.684 -25.504 -32.311 1.00 48.44 153 LEU A CA 1
ATOM 1117 C C . LEU A 1 153 ? 23.517 -26.475 -33.146 1.00 48.44 153 LEU A C 1
ATOM 1119 O O . LEU A 1 153 ? 23.523 -26.312 -34.359 1.00 48.44 153 LEU A O 1
ATOM 1123 N N . GLY A 1 154 ? 24.163 -27.490 -32.559 1.00 50.69 154 GLY A N 1
ATOM 1124 C CA . GLY A 1 154 ? 24.670 -28.640 -33.323 1.00 50.69 154 GLY A CA 1
ATOM 1125 C C . GLY A 1 154 ? 25.475 -28.290 -34.581 1.00 50.69 154 GLY A C 1
ATOM 1126 O O . GLY A 1 154 ? 25.454 -29.047 -35.547 1.00 50.69 154 GLY A O 1
ATOM 1127 N N . LEU A 1 155 ? 26.176 -27.152 -34.598 1.00 52.62 155 LEU A N 1
ATOM 1128 C CA . LEU A 1 155 ? 27.130 -26.814 -35.650 1.00 52.62 155 LEU A CA 1
ATOM 1129 C C . LEU A 1 155 ? 28.457 -27.487 -35.297 1.00 52.62 155 LEU A C 1
ATOM 1131 O O . LEU A 1 155 ? 29.479 -26.834 -35.103 1.00 52.62 155 LEU A O 1
ATOM 1135 N N . ASP A 1 156 ? 28.400 -28.811 -35.138 1.00 47.91 156 ASP A N 1
ATOM 1136 C CA . ASP A 1 156 ? 29.590 -29.632 -35.015 1.00 47.91 156 ASP A CA 1
ATOM 1137 C C . ASP A 1 156 ? 30.289 -29.630 -36.375 1.00 47.91 156 ASP A C 1
ATOM 1139 O O . ASP A 1 156 ? 29.697 -29.909 -37.425 1.00 47.91 156 ASP A O 1
ATOM 1143 N N . GLY A 1 157 ? 31.547 -29.207 -36.348 1.00 54.19 157 GLY A N 1
ATOM 1144 C CA . GLY A 1 157 ? 32.383 -28.998 -37.513 1.00 54.19 157 GLY A CA 1
ATOM 1145 C C . GLY A 1 157 ? 32.624 -30.303 -38.261 1.00 54.19 157 GLY A C 1
ATOM 1146 O O . GLY A 1 157 ? 33.587 -31.024 -38.002 1.00 54.19 157 GLY A O 1
ATOM 1147 N N . GLY A 1 158 ? 31.787 -30.571 -39.260 1.00 44.81 158 GLY A N 1
ATOM 1148 C CA . GLY A 1 158 ? 32.034 -31.592 -40.267 1.00 44.81 158 GLY A CA 1
ATOM 1149 C C . GLY A 1 158 ? 33.264 -31.236 -41.103 1.00 44.81 158 GLY A C 1
ATOM 1150 O O . GLY A 1 158 ? 33.165 -30.516 -42.094 1.00 44.81 158 GLY A O 1
ATOM 1151 N N . LYS A 1 159 ? 34.432 -31.757 -40.706 1.00 53.84 159 LYS A N 1
ATOM 1152 C CA . LYS A 1 159 ? 35.656 -31.819 -41.522 1.00 53.84 159 LYS A CA 1
ATOM 1153 C C . LYS A 1 159 ? 35.324 -32.238 -42.965 1.00 53.84 159 LYS A C 1
ATOM 1155 O O . LYS A 1 159 ? 34.657 -33.263 -43.140 1.00 53.84 159 LYS A O 1
ATOM 1160 N N . PRO A 1 160 ? 35.853 -31.564 -44.001 1.00 50.72 160 PRO A N 1
ATOM 1161 C CA . PRO A 1 160 ? 35.745 -32.071 -45.362 1.00 50.72 160 PRO A CA 1
ATOM 1162 C C . PRO A 1 160 ? 36.509 -33.400 -45.468 1.00 50.72 160 PRO A C 1
ATOM 1164 O O . PRO A 1 160 ? 37.722 -33.458 -45.256 1.00 50.72 160 PRO A O 1
ATOM 1167 N N . LYS A 1 161 ? 35.791 -34.490 -45.768 1.00 50.16 161 LYS A N 1
ATOM 1168 C CA . LYS A 1 161 ? 36.409 -35.757 -46.179 1.00 50.16 161 LYS A CA 1
ATOM 1169 C C . LYS A 1 161 ? 37.085 -35.548 -47.538 1.00 50.16 161 LYS A C 1
ATOM 1171 O O . LYS A 1 161 ? 36.522 -34.903 -48.415 1.00 50.16 161 LYS A O 1
ATOM 1176 N N . GLY A 1 162 ? 38.313 -36.056 -47.636 1.00 49.94 162 GLY A N 1
ATOM 1177 C CA . GLY A 1 162 ? 39.295 -35.772 -48.682 1.00 49.94 162 GLY A CA 1
ATOM 1178 C C . GLY A 1 162 ? 38.930 -36.186 -50.116 1.00 49.94 162 GLY A C 1
ATOM 1179 O O . GLY A 1 162 ? 37.819 -36.640 -50.389 1.00 49.94 162 GLY A O 1
ATOM 1180 N N . PRO A 1 163 ? 39.877 -36.004 -51.052 1.00 52.16 163 PRO A N 1
ATOM 1181 C CA . PRO A 1 163 ? 39.619 -36.088 -52.483 1.00 52.16 163 PRO A CA 1
ATOM 1182 C C . PRO A 1 163 ? 39.306 -37.519 -52.929 1.00 52.16 163 PRO A C 1
ATOM 1184 O O . PRO A 1 163 ? 40.031 -38.467 -52.629 1.00 52.16 163 PRO A O 1
ATOM 1187 N N . VAL A 1 164 ? 38.219 -37.656 -53.690 1.00 56.22 164 VAL A N 1
ATOM 1188 C CA . VAL A 1 164 ? 37.825 -38.895 -54.363 1.00 56.22 164 VAL A CA 1
ATOM 1189 C C . VAL A 1 164 ? 38.804 -39.156 -55.507 1.00 56.22 164 VAL A C 1
ATOM 1191 O O . VAL A 1 164 ? 38.728 -38.526 -56.561 1.00 56.22 164 VAL A O 1
ATOM 1194 N N . HIS A 1 165 ? 39.724 -40.097 -55.302 1.00 49.69 165 HIS A N 1
ATOM 1195 C CA . HIS A 1 165 ? 40.501 -40.687 -56.385 1.00 49.69 165 HIS A CA 1
ATOM 1196 C C . HIS A 1 165 ? 39.584 -41.614 -57.193 1.00 49.69 165 HIS A C 1
ATOM 1198 O O . HIS A 1 165 ? 39.207 -42.694 -56.741 1.00 49.69 165 HIS A O 1
ATOM 1204 N N . ARG A 1 166 ? 39.194 -41.164 -58.389 1.00 50.66 166 ARG A N 1
ATOM 1205 C CA . ARG A 1 166 ? 38.574 -41.997 -59.420 1.00 50.66 166 ARG A CA 1
ATOM 1206 C C . ARG A 1 166 ? 39.709 -42.633 -60.218 1.00 50.66 166 ARG A C 1
ATOM 1208 O O . ARG A 1 166 ? 40.372 -41.941 -60.982 1.00 50.66 166 ARG A O 1
ATOM 1215 N N . SER A 1 167 ? 39.949 -43.918 -59.990 1.00 53.03 167 SER A N 1
ATOM 1216 C CA . SER A 1 167 ? 40.788 -44.746 -60.854 1.00 53.03 167 SER A CA 1
ATOM 1217 C C . SER A 1 167 ? 39.905 -45.776 -61.537 1.00 53.03 167 SER A C 1
ATOM 1219 O O . SER A 1 167 ? 39.027 -46.379 -60.918 1.00 53.03 167 SER A O 1
ATOM 1221 N N . ASP A 1 168 ? 40.132 -45.875 -62.835 1.00 53.47 168 ASP A N 1
ATOM 1222 C CA . ASP A 1 168 ? 39.415 -46.638 -63.839 1.00 53.47 168 ASP A CA 1
ATOM 1223 C C . ASP A 1 168 ? 39.163 -48.104 -63.486 1.00 53.47 168 ASP A C 1
ATOM 1225 O O . ASP A 1 168 ? 39.976 -48.774 -62.845 1.00 53.47 168 ASP A O 1
ATOM 1229 N N . ARG A 1 169 ? 38.071 -48.643 -64.038 1.00 54.94 169 ARG A N 1
ATOM 1230 C CA . ARG A 1 169 ? 38.074 -50.038 -64.468 1.00 54.94 169 ARG A CA 1
ATOM 1231 C C . ARG A 1 169 ? 37.247 -50.217 -65.731 1.00 54.94 169 ARG A C 1
ATOM 1233 O O . ARG A 1 169 ? 36.023 -50.138 -65.714 1.00 54.94 169 ARG A O 1
ATOM 1240 N N . GLU A 1 170 ? 37.988 -50.462 -66.798 1.00 54.47 170 GLU A N 1
ATOM 1241 C CA . GLU A 1 170 ? 37.566 -51.008 -68.078 1.00 54.47 170 GLU A CA 1
ATOM 1242 C C . GLU A 1 170 ? 36.740 -52.294 -67.904 1.00 54.47 170 GLU A C 1
ATOM 1244 O O . GLU A 1 170 ? 37.125 -53.189 -67.139 1.00 54.47 170 GLU A O 1
ATOM 1249 N N . ARG A 1 171 ? 35.646 -52.403 -68.663 1.00 54.72 171 ARG A N 1
ATOM 1250 C CA . ARG A 1 171 ? 35.356 -53.521 -69.576 1.00 54.72 171 ARG A CA 1
ATOM 1251 C C . ARG A 1 171 ? 34.151 -53.212 -70.451 1.00 54.72 171 ARG A C 1
ATOM 1253 O O . ARG A 1 171 ? 33.179 -52.637 -69.919 1.00 54.72 171 ARG A O 1
#

Secondary structure (DSSP, 8-state):
---------------------PPP------S--PPPHHHHHHHHHHHHHHHHHHTT-S-HHHHHHHHHHHHHHHHHTT-HHHHHHHHHT-SSHHHHHHHHHHHHHHHHHHT-HHHHHHHHHT---HHHHHHHHHHHHHHS-----TTSGGGSS------------------

Radius of gyration: 33.86 Å; Cα contacts (8 Å, |Δi|>4): 128; chains: 1; bounding box: 61×68×129 Å